Protein AF-A0A8T5NBX2-F1 (afdb_monomer_lite)

Foldseek 3Di:
DDDPPVPPLDDADPPHAQLNSLQVSLVVVVVVDDPVVCVVVVRDDDHLVRLVVVCVVDDPPDPDDDDDDPPCRSVNNVRD

Structure (mmCIF, N/CA/C/O backbone):
data_AF-A0A8T5NBX2-F1
#
_entry.id   AF-A0A8T5NBX2-F1
#
loop_
_atom_site.group_PDB
_atom_site.id
_atom_site.type_symbol
_atom_site.label_atom_id
_atom_site.label_alt_id
_atom_site.label_comp_id
_atom_site.label_asym_id
_atom_site.label_entity_id
_atom_site.label_seq_id
_atom_site.pdbx_PDB_ins_code
_atom_site.Cartn_x
_atom_site.Cartn_y
_atom_site.Cartn_z
_atom_site.occupancy
_atom_site.B_iso_or_equiv
_atom_site.auth_seq_id
_atom_site.auth_comp_id
_atom_site.auth_asym_id
_atom_site.auth_atom_id
_atom_site.pdbx_PDB_model_num
ATOM 1 N N . MET A 1 1 ? 12.524 -16.758 -23.295 1.00 39.34 1 MET A N 1
ATOM 2 C CA . MET A 1 1 ? 13.679 -16.967 -22.399 1.00 39.34 1 MET A CA 1
ATOM 3 C C . MET A 1 1 ? 13.157 -16.916 -20.972 1.00 39.34 1 MET A C 1
ATOM 5 O O . MET A 1 1 ? 12.663 -15.880 -20.555 1.00 39.34 1 MET A O 1
ATOM 9 N N . LYS A 1 2 ? 13.121 -18.083 -20.320 1.00 45.12 2 LYS A N 1
ATOM 10 C CA . LYS A 1 2 ? 12.602 -18.331 -18.967 1.00 45.12 2 LYS A CA 1
ATOM 11 C C . LYS A 1 2 ? 13.270 -17.404 -17.952 1.00 45.12 2 LYS A C 1
ATOM 13 O O . LYS A 1 2 ? 14.404 -17.664 -17.577 1.00 45.12 2 LYS A O 1
ATOM 18 N N . LEU A 1 3 ? 12.576 -16.360 -17.522 1.00 41.22 3 LEU A N 1
ATOM 19 C CA . LEU A 1 3 ? 12.941 -15.577 -16.342 1.00 41.22 3 LEU A CA 1
ATOM 20 C C . LEU A 1 3 ? 11.715 -14.806 -15.827 1.00 41.22 3 LEU A C 1
ATOM 22 O O . LEU A 1 3 ? 11.801 -13.653 -15.424 1.00 41.22 3 LEU A O 1
ATOM 26 N N . GLU A 1 4 ? 10.558 -15.474 -15.778 1.00 49.97 4 GLU A N 1
ATOM 27 C CA . GLU A 1 4 ? 9.623 -15.220 -14.680 1.00 49.97 4 GLU A CA 1
ATOM 28 C C . GLU A 1 4 ? 10.329 -15.726 -13.422 1.00 49.97 4 GLU A C 1
ATOM 30 O O . GLU A 1 4 ? 10.156 -16.864 -12.986 1.00 49.97 4 GLU A O 1
ATOM 35 N N . LEU A 1 5 ? 11.258 -14.914 -12.911 1.00 49.28 5 LEU A N 1
ATOM 36 C CA . LEU A 1 5 ? 11.779 -15.090 -11.573 1.00 49.28 5 LEU A CA 1
ATOM 37 C C . LEU A 1 5 ? 10.529 -15.175 -10.698 1.00 49.28 5 LEU A C 1
ATOM 39 O O . LEU A 1 5 ? 9.749 -14.221 -10.660 1.00 49.28 5 LEU A O 1
ATOM 43 N N . LEU A 1 6 ? 10.320 -16.318 -10.044 1.00 51.72 6 LEU A N 1
ATOM 44 C CA . LEU A 1 6 ? 9.460 -16.405 -8.874 1.00 51.72 6 LEU A CA 1
ATOM 45 C C . LEU A 1 6 ? 10.017 -15.378 -7.882 1.00 51.72 6 LEU A C 1
ATOM 47 O O . LEU A 1 6 ? 10.869 -15.686 -7.049 1.00 51.72 6 LEU A O 1
ATOM 51 N N . MET A 1 7 ? 9.606 -14.121 -8.015 1.00 60.81 7 MET A N 1
ATOM 52 C CA . MET A 1 7 ? 9.807 -13.136 -6.979 1.00 60.81 7 MET A CA 1
ATOM 53 C C . MET A 1 7 ? 8.939 -13.636 -5.846 1.00 60.81 7 MET A C 1
ATOM 55 O O . MET A 1 7 ? 7.715 -13.508 -5.872 1.00 60.81 7 MET A O 1
ATOM 59 N N . LYS A 1 8 ? 9.582 -14.305 -4.891 1.00 79.50 8 LYS A N 1
ATOM 60 C CA . LYS A 1 8 ? 8.940 -14.621 -3.631 1.00 79.50 8 LYS A CA 1
ATOM 61 C C . LYS A 1 8 ? 8.490 -13.288 -3.060 1.00 79.50 8 LYS A C 1
ATOM 63 O O . LYS A 1 8 ? 9.323 -12.431 -2.770 1.00 79.50 8 LYS A O 1
ATOM 68 N N . ILE A 1 9 ? 7.176 -13.1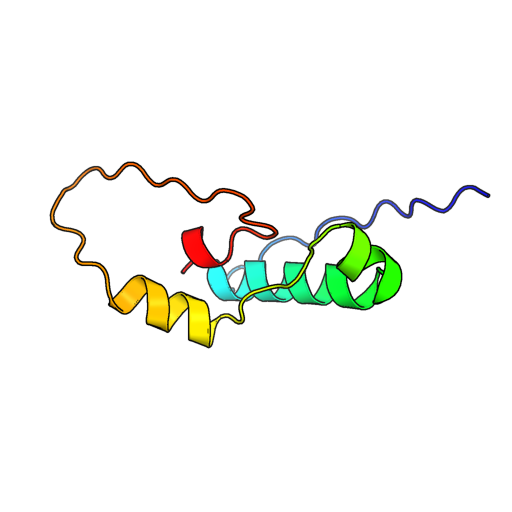09 -2.980 1.00 88.00 9 ILE A N 1
ATOM 69 C CA . ILE A 1 9 ? 6.579 -11.982 -2.278 1.00 88.00 9 ILE A CA 1
ATOM 70 C C . ILE A 1 9 ? 7.185 -12.020 -0.875 1.00 88.00 9 ILE A C 1
ATOM 72 O O . ILE A 1 9 ? 7.090 -13.057 -0.212 1.00 88.00 9 ILE A O 1
ATOM 76 N N . PRO A 1 10 ? 7.903 -10.969 -0.456 1.00 92.00 10 PRO A N 1
ATOM 77 C CA . PRO A 1 10 ? 8.582 -11.004 0.821 1.00 92.00 10 PRO A CA 1
ATOM 78 C C . PRO A 1 10 ? 7.538 -11.059 1.930 1.00 92.00 10 PRO A C 1
ATOM 80 O O . PRO A 1 10 ? 6.496 -10.417 1.826 1.00 92.00 10 PRO A O 1
ATOM 83 N N . GLU A 1 11 ? 7.813 -11.797 2.997 1.00 94.88 11 GLU A N 1
ATOM 84 C CA . GLU A 1 11 ? 6.929 -11.821 4.160 1.00 94.88 11 GLU A CA 1
ATOM 85 C C . GLU A 1 11 ? 6.894 -10.445 4.845 1.00 94.88 11 GLU A C 1
ATOM 87 O O . GLU A 1 11 ? 7.842 -9.651 4.739 1.00 94.88 11 GLU A O 1
ATOM 92 N N . ARG A 1 12 ? 5.784 -10.152 5.531 1.00 96.00 12 ARG A N 1
ATOM 93 C CA . ARG A 1 12 ? 5.650 -8.964 6.381 1.00 96.00 12 ARG A CA 1
ATOM 94 C C . ARG A 1 12 ? 6.587 -9.098 7.582 1.00 96.00 12 ARG A C 1
ATOM 96 O O . ARG A 1 12 ? 6.620 -10.147 8.226 1.00 96.00 12 ARG A O 1
ATOM 103 N N . GLY A 1 13 ? 7.324 -8.039 7.904 1.00 95.69 13 GLY A N 1
ATOM 104 C CA . GLY A 1 13 ? 8.124 -7.991 9.129 1.00 95.69 13 GLY A CA 1
ATOM 105 C C . GLY A 1 13 ? 7.245 -8.075 10.384 1.00 95.69 13 GLY A C 1
ATOM 106 O O . GLY A 1 13 ? 6.099 -7.632 10.371 1.00 95.69 13 GLY A O 1
ATOM 107 N N . LYS A 1 14 ? 7.773 -8.617 11.491 1.00 93.88 14 LYS A N 1
ATOM 108 C CA . LYS A 1 14 ? 7.008 -8.748 12.749 1.00 93.88 14 LYS A CA 1
ATOM 109 C C . LYS A 1 14 ? 6.418 -7.411 13.219 1.00 93.88 14 LYS A C 1
ATOM 111 O O . LYS A 1 14 ? 5.245 -7.369 13.584 1.00 93.88 14 LYS A O 1
ATOM 116 N N . ASP A 1 15 ? 7.200 -6.341 13.088 1.00 95.94 15 ASP A N 1
ATOM 117 C CA . ASP A 1 15 ? 6.855 -4.985 13.532 1.00 95.94 15 ASP A CA 1
ATOM 118 C C . ASP A 1 15 ? 6.439 -4.052 12.374 1.00 95.94 15 ASP A C 1
ATOM 120 O O . ASP A 1 15 ? 6.286 -2.848 12.555 1.00 95.94 15 ASP A O 1
ATOM 124 N N . GLU A 1 16 ? 6.264 -4.587 11.161 1.00 96.81 16 GLU A N 1
ATOM 125 C CA . GLU A 1 16 ? 5.910 -3.801 9.973 1.00 96.81 16 GLU A CA 1
ATOM 126 C C . GLU A 1 16 ? 4.389 -3.628 9.872 1.00 96.81 16 GLU A C 1
ATOM 128 O O . GLU A 1 16 ? 3.663 -4.616 9.762 1.00 96.81 16 GLU A O 1
ATOM 133 N N . GLY A 1 17 ? 3.886 -2.392 9.873 1.00 96.75 17 GLY A N 1
ATOM 134 C CA . GLY A 1 17 ? 2.461 -2.118 9.654 1.00 96.75 17 GLY A CA 1
ATOM 135 C C . GLY A 1 17 ? 1.954 -2.646 8.304 1.00 96.75 17 GLY A C 1
ATOM 136 O O . GLY A 1 17 ? 2.724 -2.811 7.359 1.00 96.75 17 GLY A O 1
ATOM 137 N N . LEU A 1 18 ? 0.648 -2.912 8.189 1.00 96.88 18 LEU A N 1
ATOM 138 C CA . LEU A 1 18 ? 0.062 -3.411 6.937 1.00 96.88 18 LEU A CA 1
ATOM 139 C C . LEU A 1 18 ? 0.236 -2.408 5.783 1.00 96.88 18 LEU A C 1
ATOM 141 O O . LEU A 1 18 ? 0.615 -2.815 4.685 1.00 96.88 18 LEU A O 1
ATOM 145 N N . ALA A 1 19 ? 0.032 -1.111 6.036 1.00 97.38 19 ALA A N 1
ATOM 146 C CA . ALA A 1 19 ? 0.241 -0.059 5.040 1.00 97.38 19 ALA A CA 1
ATOM 147 C C . ALA A 1 19 ? 1.713 0.039 4.594 1.00 97.38 19 ALA A C 1
ATOM 149 O O . ALA A 1 19 ? 1.995 0.024 3.394 1.00 97.38 19 ALA A O 1
ATOM 150 N N . ALA A 1 20 ? 2.656 0.027 5.543 1.00 97.94 20 ALA A N 1
ATOM 151 C CA . ALA A 1 20 ? 4.093 -0.011 5.259 1.00 97.94 20 ALA A CA 1
ATOM 152 C C . ALA A 1 20 ? 4.488 -1.239 4.414 1.00 97.94 20 ALA A C 1
ATOM 154 O O . ALA A 1 20 ? 5.242 -1.126 3.443 1.00 97.94 20 ALA A O 1
ATOM 155 N N . TYR A 1 21 ? 3.916 -2.407 4.721 1.00 98.00 21 TYR A N 1
ATOM 156 C CA . TYR A 1 21 ? 4.126 -3.624 3.941 1.00 98.00 21 TYR A CA 1
ATOM 157 C C . TYR A 1 21 ? 3.595 -3.497 2.507 1.00 98.00 21 TYR A C 1
ATOM 159 O O . TYR A 1 21 ? 4.314 -3.796 1.550 1.00 98.00 21 TYR A O 1
ATOM 167 N N . ALA A 1 22 ? 2.371 -2.995 2.331 1.00 97.94 22 ALA A N 1
ATOM 168 C CA . ALA A 1 22 ? 1.786 -2.753 1.013 1.00 97.94 22 ALA A CA 1
ATOM 169 C C . ALA A 1 22 ? 2.594 -1.724 0.193 1.00 97.94 22 ALA A C 1
ATOM 171 O O . ALA A 1 22 ? 2.776 -1.899 -1.019 1.00 97.94 22 ALA A O 1
ATOM 172 N N . GLN A 1 23 ? 3.155 -0.696 0.842 1.00 97.94 23 GLN A N 1
ATOM 173 C CA . GLN A 1 23 ? 4.082 0.242 0.204 1.00 97.94 23 GLN A CA 1
ATOM 174 C C . GLN A 1 23 ? 5.353 -0.469 -0.275 1.00 97.94 23 GLN A C 1
ATOM 176 O O . GLN A 1 23 ? 5.732 -0.335 -1.440 1.00 97.94 23 GLN A O 1
ATOM 181 N N . ARG A 1 24 ? 5.964 -1.314 0.561 1.00 97.50 24 ARG A N 1
ATOM 182 C CA . ARG A 1 24 ? 7.155 -2.087 0.179 1.00 97.50 24 ARG A CA 1
ATOM 183 C C . ARG A 1 24 ? 6.892 -3.037 -0.994 1.00 97.50 24 ARG A C 1
ATOM 185 O O . ARG A 1 24 ? 7.746 -3.176 -1.874 1.00 97.50 24 ARG A O 1
ATOM 192 N N . LEU A 1 25 ? 5.712 -3.659 -1.058 1.00 97.00 25 LEU A N 1
ATOM 193 C CA . LEU A 1 25 ? 5.297 -4.471 -2.210 1.00 97.00 25 LEU A CA 1
ATOM 194 C C . LEU A 1 25 ? 5.141 -3.626 -3.485 1.00 97.00 25 LEU A C 1
ATOM 196 O O . LEU A 1 25 ? 5.588 -4.034 -4.561 1.00 97.00 25 LEU A O 1
ATOM 200 N N . SER A 1 26 ? 4.565 -2.430 -3.361 1.00 96.44 26 SER A N 1
ATOM 201 C CA . SER A 1 26 ? 4.398 -1.471 -4.463 1.00 96.44 26 SER A CA 1
ATOM 202 C C . SER A 1 26 ? 5.742 -0.976 -5.014 1.00 96.44 26 SER A C 1
ATOM 204 O O . SER A 1 26 ? 5.937 -0.869 -6.232 1.00 96.44 26 SER A O 1
ATOM 206 N N . GLU A 1 27 ? 6.708 -0.724 -4.129 1.00 96.31 27 GLU A N 1
ATOM 207 C CA . GLU A 1 27 ? 8.082 -0.372 -4.490 1.00 96.31 27 GLU A CA 1
ATOM 208 C C . GLU A 1 27 ? 8.809 -1.527 -5.178 1.00 96.31 27 GLU A C 1
ATOM 210 O O . GLU A 1 27 ? 9.480 -1.314 -6.190 1.00 96.31 27 GLU A O 1
ATOM 215 N N . LEU A 1 28 ? 8.663 -2.754 -4.666 1.00 95.81 28 LEU A N 1
ATOM 216 C CA . LEU A 1 28 ? 9.242 -3.949 -5.279 1.00 95.81 28 LEU A CA 1
ATOM 217 C C . LEU A 1 28 ? 8.709 -4.148 -6.702 1.00 95.81 28 LEU A C 1
ATOM 219 O O . LEU A 1 28 ? 9.488 -4.342 -7.640 1.00 95.81 28 LEU A O 1
ATOM 223 N N . TYR A 1 29 ? 7.393 -4.026 -6.885 1.00 94.94 29 TYR A N 1
ATOM 224 C CA . TYR A 1 29 ? 6.770 -4.075 -8.205 1.00 94.94 29 TYR A CA 1
ATOM 225 C C . TYR A 1 29 ? 7.328 -2.975 -9.120 1.00 94.94 29 TYR A C 1
ATOM 227 O O . TYR A 1 29 ? 7.702 -3.238 -10.265 1.00 94.94 29 TYR A O 1
ATOM 235 N N . SER A 1 30 ? 7.449 -1.751 -8.601 1.00 94.44 30 SER A N 1
ATOM 236 C CA . SER A 1 30 ? 7.961 -0.596 -9.346 1.00 94.44 30 SER A CA 1
ATOM 237 C C . SER A 1 30 ? 9.430 -0.705 -9.750 1.00 94.44 30 SER A C 1
ATOM 239 O O . SER A 1 30 ? 9.798 -0.184 -10.800 1.00 94.44 30 SER A O 1
ATOM 241 N N . LYS A 1 31 ? 10.255 -1.392 -8.952 1.00 94.38 31 LYS A N 1
ATOM 242 C CA . LYS A 1 31 ? 11.661 -1.698 -9.272 1.00 94.38 31 LYS A CA 1
ATOM 243 C C . LYS A 1 31 ? 11.796 -2.833 -10.287 1.00 94.38 31 LYS A C 1
ATOM 245 O O . LYS A 1 31 ? 12.773 -2.875 -11.024 1.00 94.38 31 LYS A O 1
ATOM 250 N N . THR A 1 32 ? 10.825 -3.741 -10.323 1.00 93.69 32 THR A N 1
ATOM 251 C CA . THR A 1 32 ? 10.856 -4.919 -11.200 1.00 93.69 32 THR A CA 1
ATOM 252 C C . THR A 1 32 ? 10.398 -4.592 -12.615 1.00 93.69 32 THR A C 1
ATOM 254 O O . THR A 1 32 ? 11.000 -5.043 -13.587 1.00 93.69 32 THR A O 1
ATOM 257 N N . TYR A 1 33 ? 9.307 -3.839 -12.747 1.00 92.94 33 TYR A N 1
ATOM 258 C CA . TYR A 1 33 ? 8.675 -3.595 -14.038 1.00 92.94 33 TYR A CA 1
ATOM 259 C C . TYR A 1 33 ? 9.010 -2.208 -14.574 1.00 92.94 33 TYR A C 1
ATOM 261 O O . TYR A 1 33 ? 8.911 -1.202 -13.868 1.00 92.94 33 TYR A O 1
ATOM 269 N N . SER A 1 34 ? 9.337 -2.146 -15.866 1.00 95.19 34 SER A N 1
ATOM 270 C CA . SER A 1 34 ? 9.590 -0.881 -16.551 1.00 95.19 34 SER A CA 1
ATOM 271 C C . SER A 1 34 ? 8.375 0.048 -16.477 1.00 95.19 34 SER A C 1
ATOM 273 O O . SER A 1 34 ? 7.224 -0.382 -16.362 1.00 95.19 34 SER A O 1
ATOM 275 N N . THR A 1 35 ? 8.617 1.353 -16.579 1.00 94.94 35 THR A N 1
ATOM 276 C CA . THR A 1 35 ? 7.548 2.362 -16.609 1.00 94.94 35 THR A CA 1
ATOM 277 C C . THR A 1 35 ? 6.534 2.108 -17.727 1.00 94.94 35 THR A C 1
ATOM 279 O O . THR A 1 35 ? 5.350 2.355 -17.528 1.00 94.94 35 THR A O 1
ATOM 282 N N . GLU A 1 36 ? 6.959 1.573 -18.872 1.00 97.00 36 GLU A N 1
ATOM 283 C CA . GLU A 1 36 ? 6.060 1.225 -19.978 1.00 97.00 36 GLU A CA 1
ATOM 284 C C . GLU A 1 36 ? 5.107 0.078 -19.614 1.00 97.00 36 GLU A C 1
ATOM 286 O O . GLU A 1 36 ? 3.894 0.217 -19.773 1.00 97.00 36 GLU A O 1
ATOM 291 N N . ILE A 1 37 ? 5.622 -0.998 -19.004 1.00 96.00 37 ILE A N 1
ATOM 292 C CA . ILE A 1 37 ? 4.789 -2.105 -18.503 1.00 96.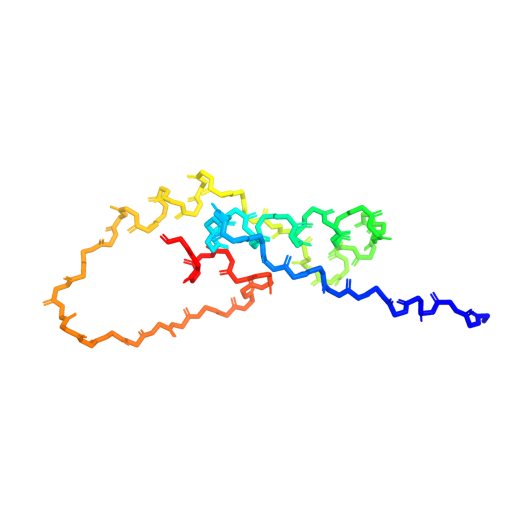00 37 ILE A CA 1
ATOM 293 C C . ILE A 1 37 ? 3.818 -1.605 -17.427 1.00 96.00 37 ILE A C 1
ATOM 295 O O . ILE A 1 37 ? 2.648 -1.990 -17.420 1.00 96.00 37 ILE A O 1
ATOM 299 N N . ARG A 1 38 ? 4.279 -0.735 -16.519 1.00 95.31 38 ARG A N 1
ATOM 300 C CA . ARG A 1 38 ? 3.431 -0.162 -15.462 1.00 95.31 38 ARG A CA 1
ATOM 301 C C . ARG A 1 38 ? 2.301 0.688 -16.029 1.00 95.31 38 ARG A C 1
ATOM 303 O O . ARG A 1 38 ? 1.158 0.487 -15.633 1.00 95.31 38 ARG A O 1
ATOM 310 N N . LYS A 1 39 ? 2.601 1.559 -16.998 1.00 96.06 39 LYS A N 1
ATOM 311 C CA . LYS A 1 39 ? 1.602 2.373 -17.706 1.00 96.06 39 LYS A CA 1
ATOM 312 C C . LYS A 1 39 ? 0.566 1.502 -18.408 1.00 96.06 39 LYS A C 1
ATOM 314 O O . LYS A 1 39 ? -0.623 1.706 -18.200 1.00 96.06 39 LYS A O 1
ATOM 319 N N . HIS A 1 40 ? 1.013 0.502 -19.168 1.00 96.75 40 HIS A N 1
ATOM 320 C CA . HIS A 1 40 ? 0.117 -0.415 -19.875 1.00 96.75 40 HIS A CA 1
ATOM 321 C C . HIS A 1 40 ? -0.809 -1.182 -18.918 1.00 96.75 40 HIS A C 1
ATOM 323 O O . HIS A 1 40 ? -1.961 -1.450 -19.242 1.00 96.75 40 HIS A O 1
ATOM 329 N N . ARG A 1 41 ? -0.321 -1.540 -17.724 1.00 94.25 41 ARG A N 1
ATOM 330 C CA . ARG A 1 41 ? -1.106 -2.252 -16.702 1.00 94.25 41 ARG A CA 1
ATOM 331 C C . ARG A 1 41 ? -1.924 -1.332 -15.787 1.00 94.25 41 ARG A C 1
ATOM 333 O O . ARG A 1 41 ? -2.595 -1.847 -14.901 1.00 94.25 41 ARG A O 1
ATOM 340 N N . GLY A 1 42 ? -1.835 -0.009 -15.944 1.00 94.69 42 GLY A N 1
ATOM 341 C CA . GLY A 1 42 ? -2.469 0.947 -15.030 1.00 94.69 42 GLY A CA 1
ATOM 342 C C . GLY A 1 42 ? -1.919 0.900 -13.598 1.00 94.69 42 GLY A C 1
ATOM 343 O O . GLY A 1 42 ? -2.624 1.255 -12.662 1.00 94.69 42 GLY A O 1
ATOM 344 N N . GLN A 1 43 ? -0.680 0.438 -13.406 1.00 95.25 43 GLN A N 1
ATOM 345 C CA . GLN A 1 43 ? -0.090 0.231 -12.081 1.00 95.25 43 GLN A CA 1
ATOM 346 C C . GLN A 1 43 ? 0.637 1.487 -11.595 1.00 95.25 43 GLN A C 1
ATOM 348 O O . GLN A 1 43 ? 1.837 1.666 -11.834 1.00 95.25 43 GLN A O 1
ATOM 353 N N . PHE A 1 44 ? -0.112 2.338 -10.898 1.00 93.94 44 PHE A N 1
ATOM 354 C CA . PHE A 1 44 ? 0.371 3.520 -10.190 1.00 93.94 44 PHE A CA 1
ATOM 355 C C . PHE A 1 44 ? -0.076 3.409 -8.736 1.00 93.94 44 PHE A C 1
ATOM 357 O O . PHE A 1 44 ? -1.266 3.281 -8.465 1.00 93.94 44 PHE A O 1
ATOM 364 N N . PHE A 1 45 ? 0.877 3.409 -7.810 1.00 96.12 45 PHE A N 1
ATOM 365 C CA . PHE A 1 45 ? 0.599 3.082 -6.416 1.00 96.12 45 PHE A CA 1
ATOM 366 C C . PHE A 1 45 ? 0.468 4.339 -5.562 1.00 96.12 45 PHE A C 1
ATOM 368 O O . PHE A 1 45 ? 1.257 5.276 -5.692 1.00 96.12 45 PHE A O 1
ATOM 375 N N . THR A 1 46 ? -0.516 4.324 -4.669 1.00 97.06 46 THR A N 1
ATOM 376 C CA . THR A 1 46 ? -0.714 5.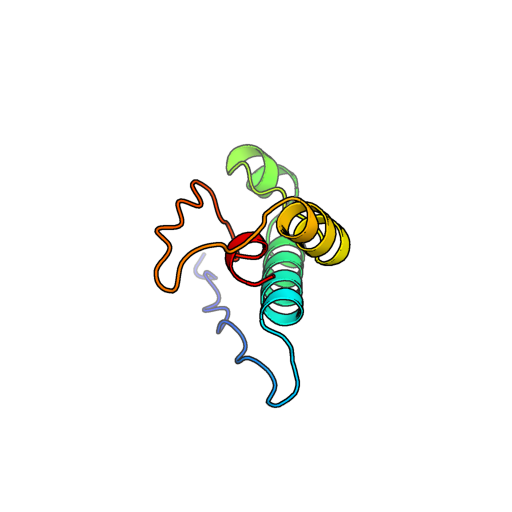337 -3.632 1.00 97.06 46 THR A CA 1
ATOM 377 C C . THR A 1 46 ? 0.382 5.204 -2.566 1.00 97.06 46 THR A C 1
ATOM 379 O O . THR A 1 46 ? 0.626 4.084 -2.119 1.00 97.06 46 THR A O 1
ATOM 382 N N . PRO A 1 47 ? 1.053 6.293 -2.147 1.00 97.44 47 PRO A N 1
ATOM 383 C CA . PRO A 1 47 ? 1.955 6.270 -0.995 1.00 97.44 47 PRO A CA 1
ATOM 384 C C . PRO A 1 47 ? 1.206 6.075 0.330 1.00 97.44 47 PRO A C 1
ATOM 386 O O . PRO A 1 47 ? 0.070 6.527 0.472 1.00 97.44 47 PRO A O 1
ATOM 389 N N . GLU A 1 48 ? 1.874 5.499 1.326 1.00 97.62 48 GLU A N 1
ATOM 390 C CA . GLU A 1 48 ? 1.336 5.233 2.669 1.00 97.62 48 GLU A CA 1
ATOM 391 C C . GLU A 1 48 ? 0.745 6.487 3.327 1.00 97.62 48 GLU A C 1
ATOM 393 O O . GLU A 1 48 ? -0.351 6.460 3.880 1.00 97.62 48 GLU A O 1
ATOM 398 N N . GLN A 1 49 ? 1.425 7.629 3.225 1.00 97.50 49 GLN A N 1
ATOM 399 C CA . GLN A 1 49 ? 0.938 8.873 3.822 1.00 97.50 49 GLN A CA 1
ATOM 400 C C . GLN A 1 49 ? -0.372 9.340 3.172 1.00 97.50 49 GLN A C 1
ATOM 402 O O . GLN A 1 49 ? -1.232 9.908 3.845 1.00 97.50 49 GLN A O 1
ATOM 407 N N . VAL A 1 50 ? -0.538 9.084 1.870 1.00 97.94 50 VAL A N 1
ATOM 408 C CA . VAL A 1 50 ? -1.755 9.438 1.132 1.00 97.94 50 VAL A CA 1
ATOM 409 C C . VAL A 1 50 ? -2.891 8.481 1.489 1.00 97.94 50 VAL A C 1
ATOM 411 O O . VAL A 1 50 ? -4.006 8.949 1.705 1.00 97.94 50 VAL A O 1
ATOM 414 N N . SER A 1 51 ? -2.633 7.174 1.624 1.00 97.12 51 SER A N 1
ATOM 415 C CA . SER A 1 51 ? -3.664 6.226 2.072 1.00 97.12 51 SER A CA 1
ATOM 416 C C . SER A 1 51 ? -4.136 6.524 3.496 1.00 97.12 51 SER A C 1
ATOM 418 O O . SER A 1 51 ? -5.340 6.553 3.727 1.00 97.12 51 SER A O 1
ATOM 420 N N . THR A 1 52 ? -3.225 6.842 4.422 1.00 96.12 52 THR A N 1
ATOM 421 C CA . THR A 1 52 ? -3.581 7.233 5.799 1.00 96.12 52 THR A CA 1
ATOM 422 C C . THR A 1 52 ? -4.439 8.492 5.818 1.00 96.12 52 THR A C 1
ATOM 424 O O . THR A 1 52 ? -5.436 8.559 6.537 1.00 96.12 52 THR A O 1
ATOM 427 N N . PHE A 1 53 ? -4.094 9.484 4.991 1.00 97.38 53 PHE A N 1
ATOM 428 C CA . PHE A 1 53 ? -4.926 10.671 4.828 1.00 97.38 53 PHE A CA 1
ATOM 429 C C . PHE A 1 53 ? -6.327 10.317 4.307 1.00 97.38 53 PHE A C 1
ATOM 431 O O . PHE A 1 53 ? -7.313 10.770 4.878 1.00 97.38 53 PHE A O 1
ATOM 438 N N . MET A 1 54 ? -6.425 9.486 3.262 1.00 95.94 54 MET A N 1
ATOM 439 C CA . MET A 1 54 ? -7.707 9.076 2.678 1.00 95.94 54 MET A CA 1
ATOM 440 C C . MET A 1 54 ? -8.589 8.322 3.676 1.00 95.94 54 MET A C 1
ATOM 442 O O . MET A 1 54 ? -9.784 8.600 3.752 1.00 95.94 54 MET A O 1
ATOM 446 N N . VAL A 1 55 ? -8.016 7.400 4.456 1.00 93.81 55 VAL A N 1
ATOM 447 C CA . VAL A 1 55 ? -8.744 6.662 5.500 1.00 93.81 55 VAL A CA 1
ATOM 448 C C . VAL A 1 55 ? -9.232 7.601 6.601 1.00 93.81 55 VAL A C 1
ATOM 450 O O . VAL A 1 55 ? -10.366 7.463 7.049 1.00 93.81 55 VAL A O 1
ATOM 453 N N . GLY A 1 56 ? -8.440 8.613 6.969 1.00 93.81 56 GLY A N 1
ATOM 454 C CA . GLY A 1 56 ? -8.817 9.619 7.968 1.00 93.81 56 GLY A CA 1
ATOM 455 C C . GLY A 1 56 ? -10.038 10.476 7.606 1.00 93.81 56 GLY A C 1
ATOM 456 O O . GLY A 1 56 ? -10.554 11.181 8.468 1.00 93.81 56 GLY A O 1
ATOM 457 N N . ILE A 1 57 ? -10.519 10.419 6.359 1.00 93.88 57 ILE A N 1
ATOM 458 C CA . ILE A 1 57 ? -11.758 11.085 5.923 1.00 93.88 57 ILE A CA 1
ATOM 459 C C . ILE A 1 57 ? -13.000 10.275 6.340 1.00 93.88 57 ILE A C 1
ATOM 461 O O . ILE A 1 57 ? -14.099 10.825 6.423 1.00 93.88 57 ILE A O 1
ATOM 465 N N . PHE A 1 58 ? -12.851 8.974 6.601 1.00 88.88 58 PHE A N 1
ATOM 466 C CA . PHE A 1 58 ? -13.959 8.089 6.945 1.00 88.88 58 PHE A CA 1
ATOM 467 C C . PHE A 1 58 ? -14.123 7.938 8.457 1.00 88.88 58 PHE A C 1
ATOM 469 O O . PHE A 1 58 ? -13.163 7.723 9.193 1.00 88.88 58 PHE A O 1
ATOM 476 N N . GLU A 1 59 ? -15.374 7.934 8.912 1.00 89.62 59 GLU A N 1
ATOM 477 C CA . GLU A 1 59 ? -15.727 7.515 10.266 1.00 89.62 59 GLU A CA 1
ATOM 478 C C . GLU A 1 59 ? -16.253 6.074 10.255 1.00 89.62 59 GLU A C 1
ATOM 480 O O . GLU A 1 59 ? -17.196 5.731 9.533 1.00 89.62 59 GLU A O 1
ATOM 485 N N . ILE A 1 60 ? -15.669 5.207 11.087 1.00 88.25 60 ILE A N 1
ATOM 486 C CA . ILE A 1 60 ? -16.149 3.831 11.265 1.00 88.25 60 ILE A CA 1
ATOM 487 C C . ILE A 1 60 ? -17.239 3.829 12.340 1.00 88.25 60 ILE A C 1
ATOM 489 O O . ILE A 1 60 ? -16.978 3.679 13.530 1.00 88.25 60 ILE A O 1
ATOM 493 N N . LEU A 1 61 ? -18.487 3.991 11.900 1.00 90.12 61 LEU A N 1
ATOM 494 C CA . LEU A 1 61 ? -19.656 4.089 12.786 1.00 90.12 61 LEU A CA 1
ATOM 495 C C . LEU A 1 61 ? -20.262 2.729 13.176 1.00 90.12 61 LEU A C 1
ATOM 497 O O . LEU A 1 61 ? -21.119 2.653 14.055 1.00 90.12 61 LEU A O 1
ATOM 501 N N . HIS A 1 62 ? -19.841 1.644 12.521 1.00 92.81 62 HIS A N 1
ATOM 502 C CA . HIS A 1 62 ? -20.431 0.313 12.674 1.00 92.81 62 HIS A CA 1
ATOM 503 C C . HIS A 1 62 ? -19.372 -0.734 13.018 1.00 92.81 62 HIS A C 1
ATOM 505 O O . HIS A 1 62 ? -18.256 -0.696 12.511 1.00 92.81 62 HIS A O 1
ATOM 511 N N . LYS A 1 63 ? -19.762 -1.744 13.809 1.00 92.44 63 LYS A N 1
ATOM 512 C CA . LYS A 1 63 ? -18.906 -2.904 14.133 1.00 92.44 63 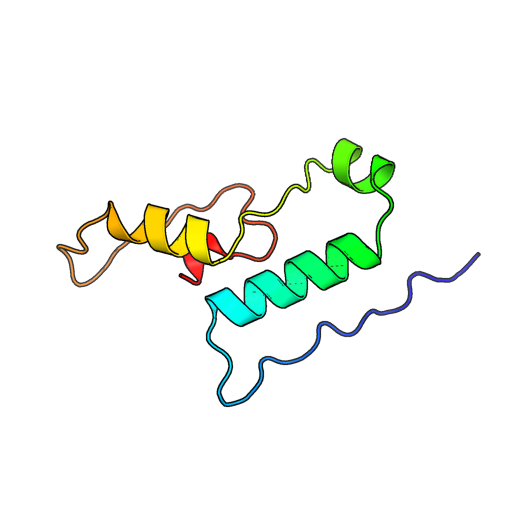LYS A CA 1
ATOM 513 C C . LYS A 1 63 ? -18.551 -3.761 12.915 1.00 92.44 63 LYS A C 1
ATOM 515 O O . LYS A 1 63 ? -17.593 -4.524 12.961 1.00 92.44 63 LYS A O 1
ATOM 520 N N . THR A 1 64 ? -19.341 -3.674 11.848 1.00 94.50 64 THR A N 1
ATOM 521 C CA . THR A 1 64 ? -19.121 -4.407 10.602 1.00 94.50 64 THR A CA 1
ATOM 522 C C . THR A 1 64 ? -19.233 -3.440 9.441 1.00 94.50 64 THR A C 1
ATOM 524 O O . THR A 1 64 ? -20.251 -2.768 9.283 1.00 94.50 64 THR A O 1
ATOM 527 N N . ILE A 1 65 ? -18.194 -3.411 8.615 1.00 90.81 65 ILE A N 1
ATOM 528 C CA . ILE A 1 65 ? -18.146 -2.635 7.381 1.00 90.81 65 ILE A CA 1
ATOM 529 C C . ILE A 1 65 ? -17.943 -3.581 6.198 1.00 90.81 65 ILE A C 1
ATOM 531 O O . ILE A 1 65 ? -17.367 -4.660 6.339 1.00 90.81 65 ILE A O 1
ATOM 535 N N . ARG A 1 66 ? -18.437 -3.182 5.027 1.00 92.38 66 ARG A N 1
ATOM 536 C CA . ARG A 1 66 ? -18.122 -3.837 3.754 1.00 92.38 66 ARG A CA 1
ATOM 537 C C . ARG A 1 66 ? -17.284 -2.862 2.945 1.00 92.38 66 ARG A C 1
ATOM 539 O O . ARG A 1 66 ? -17.770 -1.780 2.629 1.00 92.38 66 ARG A O 1
ATOM 546 N N . LEU A 1 67 ? -16.049 -3.248 2.648 1.00 90.50 67 LEU A N 1
ATOM 547 C CA . LEU A 1 67 ? -15.101 -2.436 1.897 1.00 90.50 67 LEU A CA 1
ATOM 548 C C . LEU A 1 67 ? -14.995 -2.963 0.463 1.00 90.50 67 LEU A C 1
ATOM 550 O O . LEU A 1 67 ? -14.855 -4.167 0.253 1.00 90.50 67 LEU A O 1
ATOM 554 N N . LEU A 1 68 ? -15.074 -2.058 -0.510 1.00 94.50 68 LEU A N 1
ATOM 555 C CA . LEU A 1 68 ? -14.826 -2.335 -1.921 1.00 94.50 68 LEU A CA 1
ATOM 556 C C . LEU A 1 68 ? -13.612 -1.510 -2.352 1.00 94.50 68 LEU A C 1
ATOM 558 O O . LEU A 1 68 ? -13.673 -0.285 -2.328 1.00 94.50 68 LEU A O 1
ATOM 562 N N . ASP A 1 69 ? -12.542 -2.188 -2.762 1.00 94.12 69 ASP A N 1
ATOM 563 C CA . ASP A 1 69 ? -11.285 -1.578 -3.215 1.00 94.12 69 ASP A CA 1
ATOM 564 C C . ASP A 1 69 ? -10.951 -2.097 -4.631 1.00 94.12 69 ASP A C 1
ATOM 566 O O . ASP A 1 69 ? -10.201 -3.065 -4.807 1.00 94.12 69 ASP A O 1
ATOM 570 N N . PRO A 1 70 ? -11.615 -1.570 -5.676 1.00 94.38 70 PRO A N 1
ATOM 571 C CA . PRO A 1 70 ? -11.413 -2.030 -7.038 1.00 94.38 70 PRO A CA 1
ATOM 572 C C . PRO A 1 70 ? -10.100 -1.457 -7.577 1.00 94.38 70 PRO A C 1
ATOM 574 O O . PRO A 1 70 ? -9.874 -0.252 -7.548 1.00 94.38 70 PRO A O 1
ATOM 577 N N . GLY A 1 71 ? -9.234 -2.323 -8.107 1.00 92.88 71 GLY A N 1
ATOM 578 C CA . GLY A 1 71 ? -7.904 -1.893 -8.546 1.00 92.88 71 GLY A CA 1
ATOM 579 C C . GLY A 1 71 ? -6.929 -1.653 -7.391 1.00 92.88 71 GLY A C 1
ATOM 580 O O . GLY A 1 71 ? -5.961 -0.923 -7.568 1.00 92.88 71 GLY A O 1
ATOM 581 N N . ALA A 1 72 ? -7.145 -2.312 -6.247 1.00 95.00 72 ALA A N 1
ATOM 582 C CA . ALA A 1 72 ? -6.365 -2.167 -5.015 1.00 95.00 72 ALA A CA 1
ATOM 583 C C . ALA A 1 72 ? -4.836 -2.282 -5.173 1.00 95.00 72 ALA A C 1
ATOM 585 O O . ALA A 1 72 ? -4.081 -1.843 -4.305 1.00 95.00 72 ALA A O 1
ATOM 586 N N . GLY A 1 73 ? -4.345 -2.909 -6.247 1.00 94.81 73 GLY A N 1
ATOM 587 C CA . GLY A 1 73 ? -2.918 -3.140 -6.450 1.00 94.81 73 GLY A CA 1
ATOM 588 C C . GLY A 1 73 ? -2.342 -3.965 -5.298 1.00 94.81 73 GLY A C 1
ATOM 589 O O . GLY A 1 73 ? -2.726 -5.115 -5.110 1.00 94.81 73 GLY A O 1
ATOM 590 N N . ALA A 1 74 ? -1.441 -3.370 -4.513 1.00 95.75 74 ALA A N 1
ATOM 591 C CA . ALA A 1 74 ? -0.890 -3.987 -3.303 1.00 95.75 74 ALA A CA 1
ATOM 592 C C . ALA A 1 74 ? -1.815 -3.898 -2.066 1.00 95.75 74 ALA A C 1
ATOM 594 O O . ALA A 1 74 ? -1.420 -4.328 -0.986 1.00 95.75 74 ALA A O 1
ATOM 595 N N . GLY A 1 75 ? -3.020 -3.338 -2.201 1.00 96.25 75 GLY A N 1
ATOM 596 C CA . GLY A 1 75 ? -4.015 -3.246 -1.131 1.00 96.25 75 GLY A CA 1
ATOM 597 C C . GLY A 1 75 ? -3.791 -2.110 -0.138 1.00 96.25 75 GLY A C 1
ATOM 598 O O . GLY A 1 75 ? -4.308 -2.187 0.969 1.00 96.25 75 GLY A O 1
ATOM 599 N N . ILE A 1 76 ? -3.018 -1.074 -0.490 1.00 97.56 76 ILE A N 1
ATOM 600 C CA . ILE A 1 76 ? -2.559 -0.075 0.491 1.00 97.56 76 ILE A CA 1
ATOM 601 C C . ILE A 1 76 ? -3.696 0.728 1.134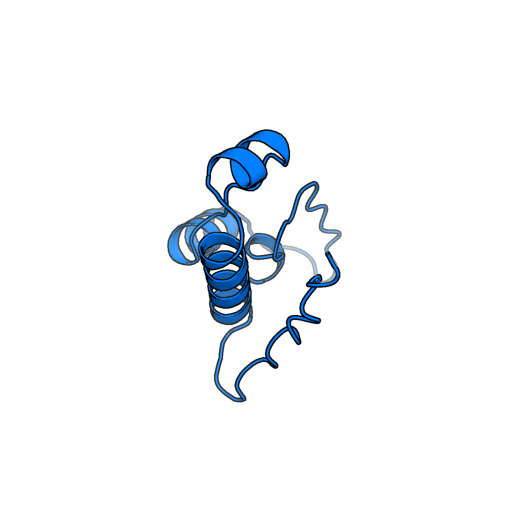 1.00 97.56 76 ILE A C 1
ATOM 603 O O . ILE A 1 76 ? -3.601 1.065 2.307 1.00 97.56 76 ILE A O 1
ATOM 607 N N . LEU A 1 77 ? -4.789 0.986 0.409 1.00 95.31 77 LEU A N 1
ATOM 608 C CA . LEU A 1 77 ? -5.938 1.699 0.968 1.00 95.31 77 LEU A CA 1
ATOM 609 C C . LEU A 1 77 ? -6.720 0.829 1.958 1.00 95.31 77 LEU A C 1
ATOM 611 O O . LEU A 1 77 ? -7.138 1.315 2.998 1.00 95.31 77 LEU A O 1
ATOM 615 N N . SER A 1 78 ? -6.871 -0.461 1.659 1.00 95.50 78 SER A N 1
ATOM 616 C CA . SER A 1 78 ? -7.468 -1.433 2.582 1.00 95.50 78 SER A CA 1
ATOM 617 C C . SER A 1 78 ? -6.574 -1.761 3.789 1.00 95.50 78 SER A C 1
ATOM 619 O O . SER A 1 78 ? -7.055 -2.313 4.776 1.00 95.50 78 SER A O 1
ATOM 621 N N . ALA A 1 79 ? -5.271 -1.489 3.687 1.00 95.69 79 ALA A N 1
ATOM 622 C CA . ALA A 1 79 ? -4.262 -1.796 4.698 1.00 95.69 79 ALA A CA 1
ATOM 623 C C . ALA A 1 79 ? -3.958 -0.636 5.664 1.00 95.69 79 ALA A C 1
ATOM 625 O O . ALA A 1 79 ? -3.310 -0.876 6.687 1.00 95.69 79 ALA A O 1
ATOM 626 N N . ALA A 1 80 ? -4.349 0.589 5.305 1.00 92.94 80 ALA A N 1
ATOM 627 C CA . ALA A 1 80 ? -4.213 1.800 6.113 1.00 92.94 80 ALA A CA 1
ATOM 628 C C . ALA A 1 80 ? -5.328 1.900 7.161 1.00 92.94 80 ALA A C 1
ATOM 630 O O . ALA A 1 80 ? -5.015 2.366 8.278 1.00 92.94 80 ALA A O 1
#

pLDDT: mean 90.66, std 13.59, range [39.34, 98.0]

Secondary structure (DSSP, 8-state):
--------PPPPPTT--HHHHHHHHHHHHHHHS-HHHHHHTT--PPPHHHHHHHHTT----SS------TT-TTTHHHH-

Radius of gyration: 14.82 Å; chains: 1; bounding box: 34×29×36 Å

Sequence (80 aa):
MKLELLMKIPERGKDEGLAAYAQRLSELYSKTYSTEIRKHRGQFFTPEQVS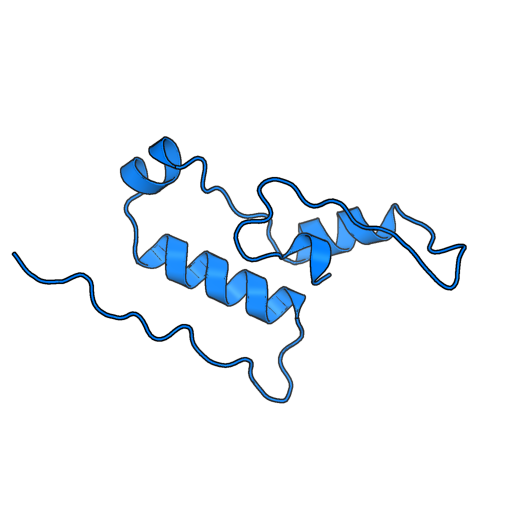TFMVGIFEILHKTIRLLDPGAGAGILSAA